Protein AF-A0A356W236-F1 (afdb_monomer)

Solvent-accessible surface area (backbone atoms only — not comparable to full-atom values): 6258 Å² total; per-residue (Å²): 135,90,77,86,76,84,77,81,75,78,78,76,68,75,78,70,76,77,80,68,82,55,65,82,78,36,72,68,22,52,50,53,51,48,52,48,57,55,47,51,55,48,59,80,40,39,68,60,53,53,51,52,59,68,41,29,48,102,85,67,51,67,50,76,69,36,47,54,58,51,64,77,37,49,69,63,51,47,53,50,51,49,45,43,62,72,44,52,48,53,53,53,50,50,59,51,46,67,50,70,77,108

Foldseek 3Di:
DDDDDPPPPPPPPPCPPPPDQDDAPDPSNLVVQLCVLVVVLCVVCVVVVVLQVVQADPVRDHDPVSVVVVVVCVVVVVVSVCCCVVPVVVSSVVSVVVNVVD

Secondary structure (DSSP, 8-state):
-------------------PPPPTTSHHHHHHHHHHHHHHHHHHTHHHHHHHHHHB-TTSPBPHHHHHHHHTTHHHHHHHHHHIIIIIHHHHHHHHHHHH--

Mean predicted aligned error: 12.08 Å

Radius of gyration: 23.87 Å; Cα contacts (8 Å, |Δi|>4): 41; chains: 1; bounding box: 36×54×76 Å

pLDDT: mean 77.99, std 14.39, range [37.19, 93.0]

Organism: NCBI:txid1280948

Sequence (102 aa):
MNRLIAAFALATCPLAACVTAPEPCTQEWVEYKTDHILGEFASDNRGLINDLKRITNDQGDLNTFATMRLMSRTDDLQNFADSFQNVVLPELELALVECGQS

Structure (mmCIF, N/CA/C/O backbone):
data_AF-A0A356W236-F1
#
_entry.id   AF-A0A356W236-F1
#
loop_
_atom_site.group_PDB
_atom_site.id
_atom_site.type_symbol
_atom_site.label_atom_id
_atom_site.label_alt_id
_atom_site.label_comp_id
_atom_site.label_asym_id
_atom_site.label_entity_id
_atom_site.label_seq_id
_atom_site.pdbx_PDB_ins_code
_atom_site.Cartn_x
_atom_site.Cartn_y
_atom_site.Cartn_z
_atom_site.occupancy
_atom_site.B_iso_or_equiv
_atom_site.auth_seq_id
_atom_site.auth_comp_id
_atom_site.auth_asym_id
_atom_site.auth_atom_id
_atom_site.pdbx_PDB_model_num
ATOM 1 N N . MET A 1 1 ? -20.403 41.646 -51.667 1.00 37.19 1 MET A N 1
ATOM 2 C CA . MET A 1 1 ? -19.203 42.286 -51.086 1.00 37.19 1 MET A CA 1
ATOM 3 C C . MET A 1 1 ? -18.675 41.388 -49.981 1.00 37.19 1 MET A C 1
ATOM 5 O O . MET A 1 1 ? -19.277 41.320 -48.919 1.00 37.19 1 MET A O 1
ATOM 9 N N . ASN A 1 2 ? -17.606 40.648 -50.284 1.00 42.22 2 ASN A N 1
ATOM 10 C CA . ASN A 1 2 ? -16.880 39.792 -49.349 1.00 42.22 2 ASN A CA 1
ATOM 11 C C . ASN A 1 2 ? -16.319 40.616 -48.187 1.00 42.22 2 ASN A C 1
ATOM 13 O O . ASN A 1 2 ? -15.553 41.549 -48.422 1.00 42.22 2 ASN A O 1
ATOM 17 N N . ARG A 1 3 ? -16.613 40.225 -46.946 1.00 49.00 3 ARG A N 1
ATOM 18 C CA . ARG A 1 3 ? -15.776 40.579 -45.795 1.00 49.00 3 ARG A CA 1
ATOM 19 C C . ARG A 1 3 ? -15.408 39.297 -45.064 1.00 49.00 3 ARG A C 1
ATOM 21 O O . ARG A 1 3 ? -16.201 38.724 -44.328 1.00 49.00 3 ARG A O 1
ATOM 28 N N . LEU A 1 4 ? -14.199 38.847 -45.376 1.00 54.19 4 LEU A N 1
ATOM 29 C CA . LEU A 1 4 ? -13.461 37.797 -44.695 1.00 54.19 4 LEU A CA 1
ATOM 30 C C . LEU A 1 4 ? -13.243 38.227 -43.241 1.00 54.19 4 LEU A C 1
ATOM 32 O O . LEU A 1 4 ? -12.559 39.217 -42.994 1.00 54.19 4 LEU A O 1
ATOM 36 N N . ILE A 1 5 ? -13.799 37.481 -42.291 1.00 53.09 5 ILE A N 1
ATOM 37 C CA . ILE A 1 5 ? -13.300 37.459 -40.915 1.00 53.09 5 ILE A CA 1
ATOM 38 C C . ILE A 1 5 ? -12.799 36.037 -40.694 1.00 53.09 5 ILE A C 1
ATOM 40 O O . ILE A 1 5 ? -13.548 35.137 -40.324 1.00 53.09 5 ILE A O 1
ATOM 44 N N . ALA A 1 6 ? -11.526 35.828 -41.019 1.00 54.47 6 ALA A N 1
ATOM 45 C CA . ALA A 1 6 ? -10.797 34.630 -40.646 1.00 54.47 6 ALA A CA 1
ATOM 46 C C . ALA A 1 6 ? -10.495 34.721 -39.145 1.00 54.47 6 ALA A C 1
ATOM 48 O O . ALA A 1 6 ? -9.508 35.325 -38.731 1.00 54.47 6 ALA A O 1
ATOM 49 N N . ALA A 1 7 ? -11.384 34.167 -38.323 1.00 54.41 7 ALA A N 1
ATOM 50 C CA . ALA A 1 7 ? -11.099 33.918 -36.920 1.00 54.41 7 ALA A CA 1
ATOM 51 C C . ALA A 1 7 ? -10.176 32.695 -36.842 1.00 54.41 7 ALA A C 1
ATOM 53 O O . ALA A 1 7 ? -10.618 31.551 -36.929 1.00 54.41 7 ALA A O 1
ATOM 54 N N . PHE A 1 8 ? -8.873 32.950 -36.736 1.00 50.38 8 PHE A N 1
ATOM 55 C CA . PHE A 1 8 ? -7.871 31.939 -36.427 1.00 50.38 8 PHE A CA 1
ATOM 56 C C . PHE A 1 8 ? -8.060 31.551 -34.954 1.00 50.38 8 PHE A C 1
ATOM 58 O O . PHE A 1 8 ? -7.485 32.157 -34.051 1.00 50.38 8 PHE A O 1
ATOM 65 N N . ALA A 1 9 ? -8.953 30.595 -34.699 1.00 57.72 9 ALA A N 1
ATOM 66 C CA . ALA A 1 9 ? -9.065 29.957 -33.399 1.00 57.72 9 ALA A CA 1
ATOM 67 C C . ALA A 1 9 ? -7.797 29.120 -33.197 1.00 57.72 9 ALA A C 1
ATOM 69 O O . ALA A 1 9 ? -7.708 27.979 -33.646 1.00 57.72 9 ALA A O 1
ATOM 70 N N . LEU A 1 10 ? -6.786 29.724 -32.568 1.00 54.94 10 LEU A N 1
ATOM 71 C CA . LEU A 1 10 ? -5.676 29.000 -31.969 1.00 54.94 10 LEU A CA 1
ATOM 72 C C . LEU A 1 10 ? -6.282 28.080 -30.913 1.00 54.94 10 LEU A C 1
ATOM 74 O O . LEU A 1 10 ? -6.562 28.495 -29.791 1.00 54.94 10 LEU A O 1
ATOM 78 N N . ALA A 1 11 ? -6.534 26.837 -31.313 1.00 57.56 11 ALA A N 1
ATOM 79 C CA . ALA A 1 11 ? -6.772 25.736 -30.409 1.00 57.56 11 ALA A CA 1
ATOM 80 C C . ALA A 1 11 ? -5.499 25.565 -29.576 1.00 57.56 11 ALA A C 1
ATOM 82 O O . ALA A 1 11 ? -4.583 24.830 -29.937 1.00 57.56 11 ALA A O 1
ATOM 83 N N . THR A 1 12 ? -5.416 26.293 -28.468 1.00 55.94 12 THR A N 1
ATOM 84 C CA . THR A 1 12 ? -4.516 25.954 -27.376 1.00 55.94 12 THR A CA 1
ATOM 85 C C . THR A 1 12 ? -5.059 24.660 -26.786 1.00 55.94 12 THR A C 1
ATOM 87 O O . THR A 1 12 ? -5.840 24.687 -25.838 1.00 55.94 12 THR A O 1
ATOM 90 N N . CYS A 1 13 ? -4.713 23.521 -27.391 1.00 51.88 13 CYS A N 1
ATOM 91 C CA . CYS A 1 13 ? -4.740 22.261 -26.668 1.00 51.88 13 CYS A CA 1
ATOM 92 C C . CYS A 1 13 ? -3.804 22.471 -25.478 1.00 51.88 13 CYS A C 1
ATOM 94 O O . CYS A 1 13 ? -2.603 22.650 -25.708 1.00 51.88 13 CYS A O 1
ATOM 96 N N . PRO A 1 14 ? -4.294 22.501 -24.226 1.00 54.62 14 PRO A N 1
ATOM 97 C CA . PRO A 1 14 ? -3.379 22.293 -23.126 1.00 54.62 14 PRO A CA 1
ATOM 98 C C . PRO A 1 14 ? -2.739 20.939 -23.422 1.00 54.62 14 PRO A C 1
ATOM 100 O O . PRO A 1 14 ? -3.447 19.962 -23.677 1.00 54.62 14 PRO A O 1
ATOM 103 N N . LEU A 1 15 ? -1.410 20.907 -23.507 1.00 49.12 15 LEU A N 1
ATOM 104 C CA . LEU A 1 15 ? -0.656 19.666 -23.505 1.00 49.12 15 LEU A CA 1
ATOM 105 C C . LEU A 1 15 ? -1.011 18.987 -22.182 1.00 49.12 15 LEU A C 1
ATOM 107 O O . LEU A 1 15 ? -0.374 19.225 -21.161 1.00 49.12 15 LEU A O 1
ATOM 111 N N . ALA A 1 16 ? -2.089 18.203 -22.180 1.00 49.34 16 ALA A N 1
ATOM 112 C CA . ALA A 1 16 ? -2.232 17.112 -21.249 1.00 49.34 16 ALA A CA 1
ATOM 113 C C . ALA A 1 16 ? -0.947 16.325 -21.459 1.00 49.34 16 ALA A C 1
ATOM 115 O O . ALA A 1 16 ? -0.729 15.781 -22.542 1.00 49.34 16 ALA A O 1
ATOM 116 N N . ALA A 1 17 ? -0.029 16.427 -20.501 1.00 50.12 17 ALA A N 1
ATOM 117 C CA . ALA A 1 17 ? 1.191 15.659 -20.517 1.00 50.12 17 ALA A CA 1
ATOM 118 C C . ALA A 1 17 ? 0.746 14.199 -20.559 1.00 50.12 17 ALA A C 1
ATOM 120 O O . ALA A 1 17 ? 0.306 13.644 -19.554 1.00 50.12 17 ALA A O 1
ATOM 121 N N . CYS A 1 18 ? 0.761 13.608 -21.752 1.00 52.75 18 CYS A N 1
ATOM 122 C CA . CYS A 1 18 ? 0.715 12.174 -21.902 1.00 52.75 18 CYS A CA 1
ATOM 123 C C . CYS A 1 18 ? 1.976 11.696 -21.193 1.00 52.75 18 CYS A C 1
ATOM 125 O O . CYS A 1 18 ? 3.065 11.799 -21.751 1.00 52.75 18 CYS A O 1
ATOM 127 N N . VAL A 1 19 ? 1.840 11.280 -19.933 1.00 62.31 19 VAL A N 1
ATOM 128 C CA . VAL A 1 19 ? 2.879 10.538 -19.226 1.00 62.31 19 VAL A CA 1
ATOM 129 C C . VAL A 1 19 ? 3.007 9.231 -19.993 1.00 62.31 19 VAL A C 1
ATOM 131 O O . VAL A 1 19 ? 2.265 8.277 -19.781 1.00 62.31 19 VAL A O 1
ATOM 134 N N . THR A 1 20 ? 3.859 9.243 -2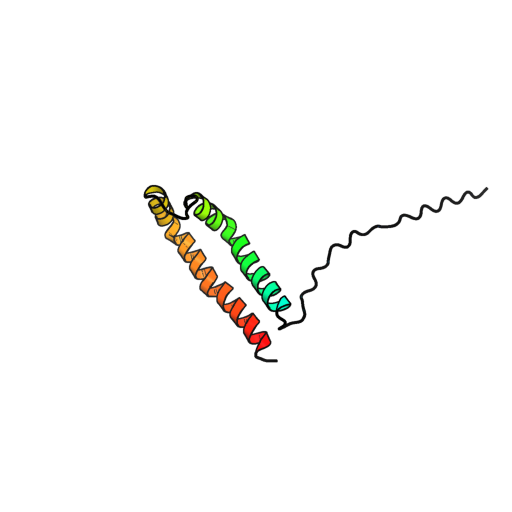1.009 1.00 71.62 20 THR A N 1
ATOM 135 C CA . THR A 1 20 ? 4.286 8.036 -21.697 1.00 71.62 20 THR A CA 1
ATOM 136 C C . THR A 1 20 ? 5.139 7.250 -20.721 1.00 71.62 20 THR A C 1
ATOM 138 O O . THR A 1 20 ? 6.007 7.834 -20.071 1.00 71.62 20 THR A O 1
ATOM 141 N N . ALA A 1 21 ? 4.872 5.948 -20.604 1.00 77.88 21 ALA A N 1
ATOM 142 C CA . ALA A 1 21 ? 5.683 5.070 -19.774 1.00 77.88 21 ALA A CA 1
ATOM 143 C C . ALA A 1 21 ? 7.171 5.221 -20.167 1.00 77.88 21 ALA A C 1
ATOM 145 O O . ALA A 1 21 ? 7.456 5.265 -21.372 1.00 77.88 21 ALA A O 1
ATOM 146 N N . PRO A 1 22 ? 8.097 5.335 -19.195 1.00 81.56 22 PRO A N 1
ATOM 147 C CA . PRO A 1 22 ? 9.528 5.453 -19.476 1.00 81.56 22 PRO A CA 1
ATOM 148 C C . PRO A 1 22 ? 10.069 4.200 -20.178 1.00 81.56 22 PRO A C 1
ATOM 150 O O . PRO A 1 22 ? 9.394 3.170 -20.242 1.00 81.56 22 PRO A O 1
ATOM 153 N N . GLU A 1 23 ? 11.296 4.271 -20.696 1.00 81.88 23 GLU A N 1
ATOM 154 C CA . GLU A 1 23 ? 11.948 3.101 -21.293 1.00 81.88 23 GLU A CA 1
ATOM 155 C C . GLU A 1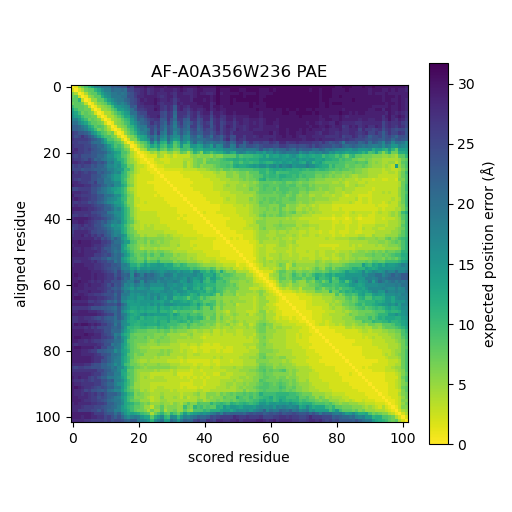 23 ? 12.097 1.982 -20.245 1.00 81.88 23 GLU A C 1
ATOM 157 O O . GLU A 1 23 ? 12.582 2.268 -19.143 1.00 81.88 23 GLU A O 1
ATOM 162 N N . PRO A 1 24 ? 11.694 0.731 -20.551 1.00 82.88 24 PRO A N 1
ATOM 163 C CA . PRO A 1 24 ? 11.804 -0.385 -19.620 1.00 82.88 24 PRO A CA 1
ATOM 164 C C . PRO A 1 24 ? 13.200 -0.499 -19.016 1.00 82.88 24 PRO A C 1
ATOM 166 O O . PRO A 1 24 ? 14.203 -0.283 -19.692 1.00 82.88 24 PRO A O 1
ATOM 169 N N . CYS A 1 25 ? 13.257 -0.863 -17.736 1.00 82.75 25 CYS A N 1
ATOM 170 C CA . CYS A 1 25 ? 14.513 -1.177 -17.048 1.00 82.75 25 CYS A CA 1
ATOM 171 C C . CYS A 1 25 ? 15.488 -0.008 -16.884 1.00 82.75 25 CYS A C 1
ATOM 173 O O . CYS A 1 25 ? 16.669 -0.197 -16.589 1.00 82.75 25 CYS A O 1
ATOM 175 N N . THR A 1 26 ? 14.965 1.211 -16.983 1.00 85.38 26 TH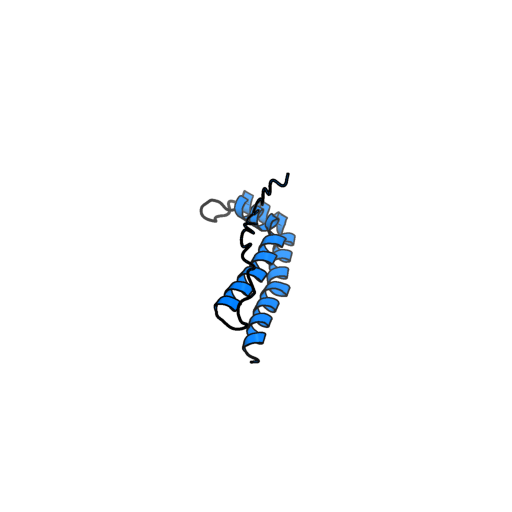R A N 1
ATOM 176 C CA . THR A 1 26 ? 15.605 2.428 -16.484 1.00 85.38 26 THR A CA 1
ATOM 177 C C . THR A 1 26 ? 15.187 2.706 -15.039 1.00 85.38 26 THR A C 1
ATOM 179 O O . THR A 1 26 ? 14.166 2.204 -14.564 1.00 85.38 26 THR A O 1
ATOM 182 N N . GLN A 1 27 ? 15.949 3.546 -14.332 1.00 83.75 27 GLN A N 1
ATOM 183 C CA . GLN A 1 27 ? 15.558 4.004 -12.995 1.00 83.75 27 GLN A CA 1
ATOM 184 C C . GLN A 1 27 ? 14.172 4.669 -13.012 1.00 83.75 27 GLN A C 1
ATOM 186 O O . GLN A 1 27 ? 13.329 4.356 -12.177 1.00 83.75 27 GLN A O 1
ATOM 191 N N . GLU A 1 28 ? 13.917 5.524 -14.003 1.00 83.75 28 GLU A N 1
ATOM 192 C CA . GLU A 1 28 ? 12.641 6.230 -14.168 1.00 83.75 28 GLU A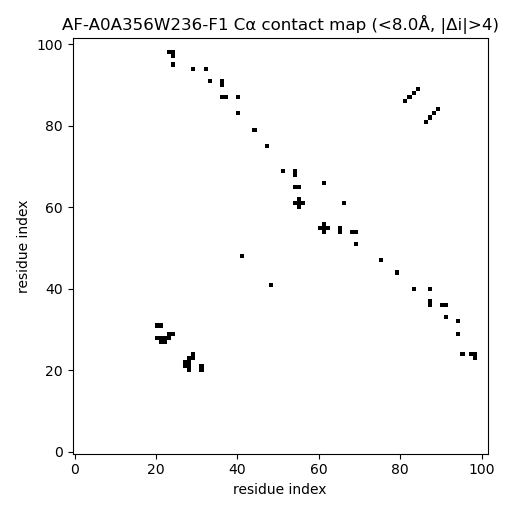 CA 1
ATOM 193 C C . GLU A 1 28 ? 11.472 5.255 -14.369 1.00 83.75 28 GLU A C 1
ATOM 195 O O . GLU A 1 28 ? 10.380 5.476 -13.851 1.00 83.75 28 GLU A O 1
ATOM 200 N N . TRP A 1 29 ? 11.693 4.144 -15.078 1.00 85.88 29 TRP A N 1
ATOM 201 C CA . TRP A 1 29 ? 10.682 3.100 -15.242 1.00 85.88 29 TRP A CA 1
ATOM 202 C C . TRP A 1 29 ? 10.401 2.335 -13.952 1.00 85.88 29 TRP A C 1
ATOM 204 O O . TRP A 1 29 ? 9.239 2.061 -13.659 1.00 85.88 29 TRP A O 1
ATOM 214 N N . VAL A 1 30 ? 11.438 2.017 -13.168 1.00 84.75 30 VAL A N 1
ATOM 215 C CA . VAL A 1 30 ? 11.274 1.349 -11.867 1.00 84.75 30 VAL A CA 1
ATOM 216 C C . VAL A 1 30 ? 10.480 2.237 -10.912 1.00 84.75 30 VAL A C 1
ATOM 218 O O . VAL A 1 30 ? 9.556 1.752 -10.259 1.00 84.75 30 VAL A O 1
ATOM 221 N N . GLU A 1 31 ? 10.793 3.532 -10.866 1.00 86.00 31 GLU A N 1
ATOM 222 C CA . GLU A 1 31 ? 10.046 4.521 -10.083 1.00 86.00 31 GLU A CA 1
ATOM 223 C C . GLU A 1 31 ? 8.589 4.609 -10.563 1.00 86.00 31 GLU A C 1
ATOM 225 O O . GLU A 1 31 ? 7.672 4.411 -9.769 1.00 86.00 31 GLU A O 1
ATOM 230 N N . TYR A 1 32 ? 8.362 4.768 -11.873 1.00 86.81 32 TYR A N 1
ATOM 231 C CA . TYR A 1 32 ? 7.023 4.797 -12.473 1.00 86.81 32 TYR A CA 1
ATOM 232 C C . TYR A 1 32 ? 6.189 3.547 -12.147 1.00 86.81 32 TYR A C 1
ATOM 234 O O . TYR A 1 32 ? 5.021 3.657 -11.771 1.00 86.81 32 TYR A O 1
ATOM 242 N N . LYS A 1 33 ? 6.771 2.349 -12.277 1.00 88.12 33 LYS A N 1
ATOM 243 C CA . LYS A 1 33 ? 6.092 1.080 -11.980 1.00 88.12 33 LYS A CA 1
ATOM 244 C C . LYS A 1 33 ? 5.797 0.925 -10.495 1.00 88.12 33 LYS A C 1
ATOM 246 O O . LYS A 1 33 ? 4.690 0.524 -10.146 1.00 88.12 33 LYS A O 1
ATOM 251 N N . THR A 1 34 ? 6.757 1.262 -9.639 1.00 88.12 34 THR A N 1
ATOM 252 C CA . THR A 1 34 ? 6.591 1.200 -8.182 1.00 88.12 34 THR A CA 1
ATOM 253 C C . THR A 1 34 ? 5.475 2.135 -7.729 1.00 88.12 34 THR A C 1
ATOM 255 O O . THR A 1 34 ? 4.586 1.712 -6.992 1.00 88.12 34 THR A O 1
ATOM 258 N N . ASP A 1 35 ? 5.468 3.375 -8.220 1.00 89.88 35 ASP A N 1
ATOM 259 C CA . ASP A 1 35 ? 4.431 4.361 -7.911 1.00 89.88 35 ASP A CA 1
ATOM 260 C C . ASP A 1 35 ? 3.053 3.921 -8.403 1.00 89.88 35 ASP A C 1
ATOM 262 O O . ASP A 1 35 ? 2.053 4.147 -7.722 1.00 89.88 35 ASP A O 1
ATOM 266 N N . HIS A 1 36 ? 2.985 3.270 -9.564 1.00 90.38 36 HIS A N 1
ATOM 267 C CA . HIS A 1 36 ? 1.734 2.741 -10.088 1.00 90.38 36 HIS A CA 1
ATOM 268 C C . HIS A 1 36 ? 1.189 1.602 -9.213 1.00 90.38 36 HIS A C 1
ATOM 270 O O . HIS A 1 36 ? 0.064 1.707 -8.730 1.00 90.38 36 HIS A O 1
ATOM 276 N N . ILE A 1 37 ? 2.004 0.578 -8.931 1.00 90.62 37 ILE A N 1
ATOM 277 C CA . ILE A 1 37 ? 1.613 -0.592 -8.123 1.00 90.62 37 ILE A CA 1
ATOM 278 C C . ILE A 1 37 ? 1.222 -0.163 -6.701 1.00 90.62 37 ILE A C 1
ATOM 280 O O . ILE A 1 37 ? 0.154 -0.511 -6.194 1.00 90.62 37 ILE A O 1
ATOM 284 N N . LEU A 1 38 ? 2.061 0.644 -6.042 1.00 91.62 38 LEU A N 1
ATOM 285 C CA . LEU A 1 38 ? 1.775 1.130 -4.691 1.00 91.62 38 LEU A CA 1
ATOM 286 C C . LEU A 1 38 ? 0.615 2.131 -4.673 1.00 91.62 38 LEU A C 1
ATOM 288 O O . LEU A 1 38 ? -0.132 2.185 -3.694 1.00 91.62 38 LEU A O 1
ATOM 292 N N . GLY A 1 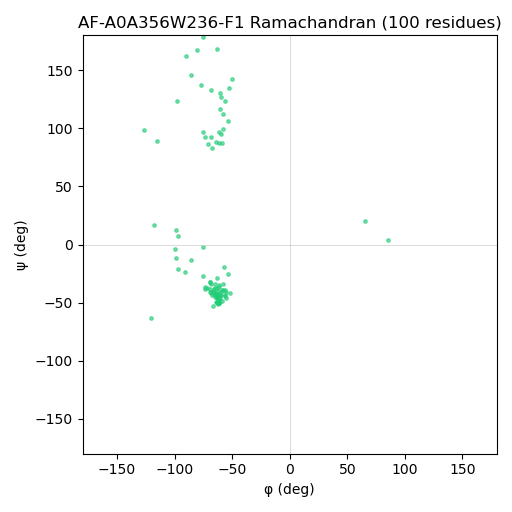39 ? 0.451 2.915 -5.738 1.00 92.12 39 GLY A N 1
ATOM 293 C CA . GLY A 1 39 ? -0.655 3.849 -5.910 1.00 92.12 39 GLY A CA 1
ATOM 294 C C . GLY A 1 39 ? -2.003 3.142 -6.012 1.00 92.12 39 GLY A C 1
ATOM 295 O O . GLY A 1 39 ? -2.949 3.542 -5.328 1.00 92.12 39 GLY A O 1
ATOM 296 N N . GLU A 1 40 ? -2.087 2.071 -6.802 1.00 91.75 40 GLU A N 1
ATOM 297 C CA . GLU A 1 40 ? -3.282 1.225 -6.900 1.00 91.75 40 GLU A CA 1
ATOM 298 C C . GLU A 1 40 ? -3.582 0.540 -5.566 1.00 91.75 40 GLU A C 1
ATOM 300 O O . GLU A 1 40 ? -4.677 0.706 -5.024 1.00 91.75 40 GLU A O 1
ATOM 305 N N . PHE A 1 41 ? -2.579 -0.088 -4.946 1.00 91.31 41 PHE A N 1
ATOM 306 C CA . PHE A 1 41 ? -2.731 -0.697 -3.624 1.00 91.31 41 PHE A CA 1
ATOM 307 C C . PHE A 1 41 ? -3.230 0.302 -2.566 1.00 91.31 41 PHE A C 1
ATOM 309 O O . PHE A 1 41 ? -4.128 -0.001 -1.774 1.00 91.31 41 PHE A O 1
ATOM 316 N N . ALA A 1 42 ? -2.680 1.520 -2.548 1.00 90.06 42 ALA A N 1
ATOM 317 C CA . ALA A 1 42 ? -3.107 2.569 -1.629 1.00 90.06 42 ALA A CA 1
ATOM 318 C C . ALA A 1 42 ? -4.520 3.091 -1.936 1.00 90.06 42 ALA A C 1
ATOM 320 O O . ALA A 1 42 ? -5.244 3.457 -1.006 1.00 90.06 42 ALA A O 1
ATOM 321 N N . SER A 1 43 ? -4.916 3.136 -3.211 1.00 90.31 43 SER A N 1
ATOM 322 C CA . SER A 1 43 ? -6.266 3.508 -3.643 1.00 90.31 43 SER A CA 1
ATOM 323 C C . SER A 1 43 ? -7.298 2.504 -3.128 1.00 90.31 43 SER A C 1
ATOM 325 O O . SER A 1 43 ? -8.255 2.896 -2.452 1.00 90.31 43 SER A O 1
ATOM 327 N N . ASP A 1 44 ? -7.044 1.215 -3.345 1.00 90.12 44 ASP A N 1
ATOM 328 C CA . ASP A 1 44 ? -7.934 0.120 -2.951 1.00 90.12 44 ASP A CA 1
ATOM 329 C C . ASP A 1 44 ? -8.075 0.014 -1.429 1.00 90.12 44 ASP A C 1
ATOM 331 O O . ASP A 1 44 ? -9.156 -0.242 -0.898 1.00 90.12 44 ASP A O 1
ATOM 335 N N . ASN A 1 45 ? -6.998 0.319 -0.701 1.00 88.88 45 ASN A N 1
ATOM 336 C CA . ASN A 1 45 ? -6.959 0.260 0.758 1.00 88.88 45 ASN A CA 1
ATOM 337 C C . ASN A 1 45 ? -7.154 1.623 1.440 1.00 88.88 45 ASN A C 1
ATOM 339 O O . ASN A 1 45 ? -6.959 1.758 2.655 1.00 88.88 45 ASN A O 1
ATOM 343 N N . ARG A 1 46 ? -7.578 2.654 0.698 1.00 89.44 46 ARG A N 1
ATOM 344 C CA . ARG A 1 46 ? -7.662 4.036 1.197 1.00 89.44 46 ARG A CA 1
ATOM 345 C C . ARG A 1 46 ? -8.520 4.169 2.454 1.00 89.44 46 ARG A C 1
ATOM 347 O O . ARG A 1 46 ? -8.183 4.946 3.348 1.00 89.44 46 ARG A O 1
ATOM 354 N N . GLY A 1 47 ? -9.631 3.434 2.530 1.00 87.75 47 GLY A N 1
ATOM 355 C CA . GLY A 1 47 ? -10.526 3.441 3.691 1.00 87.75 47 GLY A CA 1
ATOM 356 C C . GLY A 1 47 ? -9.827 2.963 4.964 1.00 87.75 47 GLY A C 1
ATOM 357 O O . GLY A 1 47 ? -9.833 3.668 5.975 1.00 87.75 47 GLY A O 1
ATOM 358 N N . LEU A 1 48 ? -9.155 1.811 4.886 1.00 86.69 48 LEU A N 1
ATOM 359 C CA . LEU A 1 48 ? -8.388 1.250 5.995 1.00 86.69 48 LEU A CA 1
ATOM 360 C C . LEU A 1 48 ? -7.226 2.166 6.388 1.00 86.69 48 LEU A C 1
ATOM 362 O O . LEU A 1 48 ? -7.083 2.478 7.565 1.00 86.69 48 LEU A O 1
ATOM 366 N N . ILE A 1 49 ? -6.453 2.670 5.422 1.00 86.81 49 ILE A N 1
ATOM 367 C CA . ILE A 1 49 ? -5.329 3.584 5.681 1.00 86.81 49 ILE A CA 1
ATOM 368 C C . ILE A 1 49 ? -5.802 4.861 6.389 1.00 86.81 49 ILE A C 1
ATOM 370 O O . ILE A 1 49 ? -5.170 5.312 7.343 1.00 86.81 49 ILE A O 1
ATOM 374 N N . ASN A 1 50 ? -6.917 5.454 5.958 1.00 86.56 50 ASN A N 1
ATOM 375 C CA . ASN A 1 50 ? -7.467 6.645 6.609 1.00 86.56 50 ASN A CA 1
ATOM 376 C C . ASN A 1 50 ? -7.949 6.354 8.030 1.00 86.56 50 ASN A C 1
ATOM 378 O O . ASN A 1 50 ? -7.776 7.179 8.927 1.00 86.56 50 ASN A O 1
ATOM 382 N N . ASP A 1 51 ? -8.547 5.187 8.243 1.00 84.12 51 ASP A N 1
ATOM 383 C CA . ASP A 1 51 ? -8.954 4.768 9.574 1.00 84.12 51 ASP A CA 1
ATOM 384 C C . ASP A 1 51 ? -7.756 4.529 10.490 1.00 84.12 51 ASP A C 1
ATOM 386 O O . ASP A 1 51 ? -7.797 4.981 11.632 1.00 84.12 51 ASP A O 1
ATOM 390 N N . LEU A 1 52 ? -6.686 3.908 9.983 1.00 83.00 52 LEU A N 1
ATOM 391 C CA . LEU A 1 52 ? -5.419 3.737 10.694 1.00 83.00 52 LEU A CA 1
ATOM 392 C C . LEU A 1 52 ? -4.820 5.091 11.089 1.00 83.00 52 LEU A C 1
ATOM 394 O O . LEU A 1 52 ? -4.532 5.313 12.262 1.00 83.00 52 LEU A O 1
ATOM 398 N N . LYS A 1 53 ? -4.749 6.039 10.148 1.00 83.00 53 LYS A N 1
ATOM 399 C CA . LYS A 1 53 ? -4.291 7.411 10.422 1.00 83.00 53 LYS A CA 1
ATOM 400 C C . LYS A 1 53 ? -5.121 8.118 11.491 1.00 83.00 53 LYS A C 1
ATOM 402 O O . LYS A 1 53 ? -4.589 8.933 12.231 1.00 83.00 53 LYS A O 1
ATOM 407 N N . ARG A 1 54 ? -6.426 7.839 11.562 1.00 82.19 54 ARG A N 1
ATOM 408 C CA . ARG A 1 54 ? -7.332 8.454 12.544 1.00 82.19 54 ARG A CA 1
ATOM 409 C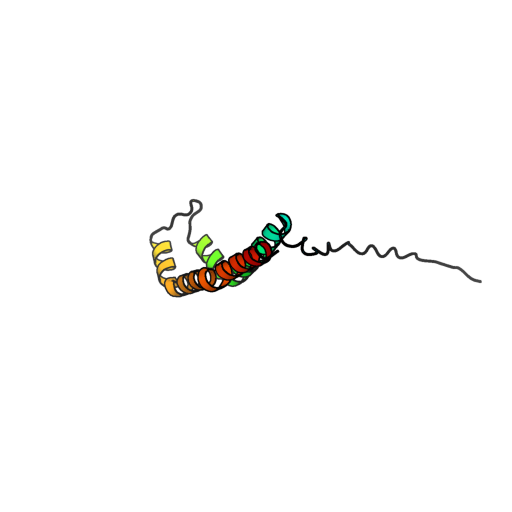 C . ARG A 1 54 ? -7.170 7.875 13.951 1.00 82.19 54 ARG A C 1
ATOM 411 O O . ARG A 1 54 ? -7.523 8.551 14.914 1.00 82.19 54 ARG A O 1
ATOM 418 N N . ILE A 1 55 ? -6.728 6.625 14.077 1.00 81.69 55 ILE A N 1
ATOM 419 C CA . ILE A 1 55 ? -6.553 5.974 15.385 1.00 81.69 55 ILE A CA 1
ATOM 420 C C . ILE A 1 55 ? -5.144 6.164 15.954 1.00 81.69 55 ILE A C 1
ATOM 422 O O . ILE A 1 55 ? -4.982 6.104 17.170 1.00 81.69 55 ILE A O 1
ATOM 426 N N . THR A 1 56 ? -4.148 6.418 15.107 1.00 79.62 56 THR A N 1
ATOM 427 C CA . THR A 1 56 ? -2.814 6.860 15.527 1.00 79.62 56 THR A CA 1
ATOM 428 C C . THR A 1 56 ? -2.844 8.342 15.888 1.00 79.62 56 THR A C 1
ATOM 430 O O . THR A 1 56 ? -3.463 9.134 15.179 1.00 79.62 56 THR A O 1
ATOM 433 N N . ASN A 1 57 ? -2.182 8.733 16.976 1.00 72.62 57 ASN A N 1
ATOM 434 C CA . ASN A 1 57 ? -1.980 10.149 17.283 1.00 72.62 57 ASN A CA 1
ATOM 435 C C . ASN A 1 57 ? -0.888 10.767 16.382 1.00 72.62 57 ASN A C 1
ATOM 437 O O . ASN A 1 57 ? -0.259 10.084 15.574 1.00 72.62 57 ASN A O 1
ATOM 441 N N . ASP A 1 58 ? -0.631 12.061 16.557 1.00 76.12 58 ASP A N 1
ATOM 442 C CA . ASP A 1 58 ? 0.342 12.862 15.802 1.00 76.12 58 ASP A CA 1
ATOM 443 C C . ASP A 1 58 ? 1.782 12.306 15.873 1.00 76.12 58 ASP A C 1
ATOM 445 O O . ASP A 1 58 ? 2.630 12.646 15.051 1.00 76.12 58 ASP A O 1
ATOM 449 N N . GLN A 1 59 ? 2.059 11.461 16.871 1.00 77.25 59 GLN A N 1
ATOM 450 C CA . GLN A 1 59 ? 3.347 10.817 17.142 1.00 77.25 59 GLN A CA 1
ATOM 451 C C . GLN A 1 59 ? 3.402 9.369 16.622 1.00 77.25 59 GLN A C 1
ATOM 453 O O . GLN A 1 59 ? 4.452 8.739 16.691 1.00 77.25 59 GLN A O 1
ATOM 458 N N . GLY A 1 60 ? 2.297 8.848 16.075 1.00 75.06 60 GLY A N 1
ATOM 459 C CA . GLY A 1 60 ? 2.175 7.467 15.605 1.00 75.06 60 GLY A CA 1
ATOM 460 C C . GLY A 1 60 ? 1.793 6.454 16.689 1.00 75.06 60 GLY A C 1
ATOM 461 O O . GLY A 1 60 ? 1.703 5.265 16.392 1.00 75.06 60 GLY A O 1
ATOM 462 N N . ASP A 1 61 ? 1.524 6.897 17.918 1.00 80.12 61 ASP A N 1
ATOM 463 C CA . ASP A 1 61 ? 1.197 6.019 19.038 1.00 80.12 61 ASP A CA 1
ATOM 464 C C . ASP A 1 61 ? -0.297 5.670 19.087 1.00 80.12 61 ASP A C 1
ATOM 466 O O . ASP A 1 61 ? -1.184 6.483 18.793 1.00 80.12 61 ASP A O 1
ATOM 470 N N . LEU A 1 62 ? -0.575 4.442 19.530 1.00 78.81 62 LEU A N 1
ATOM 471 C CA . LEU A 1 62 ? -1.920 3.938 19.791 1.00 78.81 62 LEU A CA 1
ATOM 472 C C . LEU A 1 62 ? -2.232 4.049 21.287 1.00 78.81 62 LEU A C 1
ATOM 474 O O . LEU A 1 62 ? -1.539 3.478 22.128 1.00 78.81 62 LEU A O 1
ATOM 478 N N . ASN A 1 63 ? -3.314 4.745 21.636 1.00 78.19 63 ASN A N 1
ATOM 479 C CA . ASN A 1 63 ? -3.872 4.677 22.989 1.00 78.19 63 ASN A CA 1
ATOM 480 C C . ASN A 1 63 ? -4.738 3.413 23.172 1.00 78.19 63 ASN A C 1
ATOM 482 O O . ASN A 1 63 ? -5.122 2.767 22.201 1.00 78.19 63 ASN A O 1
ATOM 486 N N . THR A 1 64 ? -5.110 3.074 24.409 1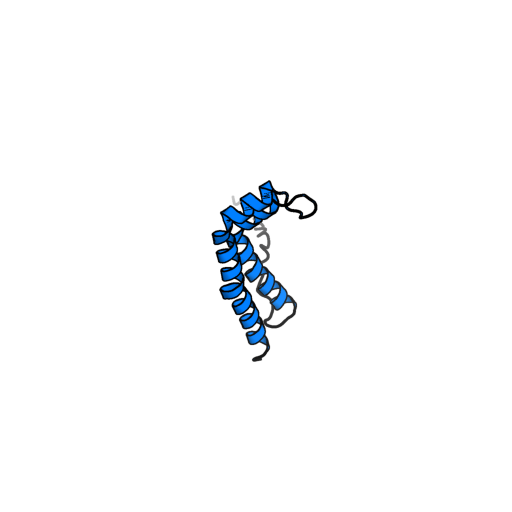.00 77.81 64 THR A N 1
ATOM 487 C CA . THR A 1 64 ? -5.880 1.853 24.721 1.00 77.81 64 THR A CA 1
ATOM 488 C C . THR A 1 64 ? -7.158 1.696 23.886 1.00 77.81 64 THR A C 1
ATOM 490 O O . THR A 1 64 ? -7.445 0.601 23.404 1.00 77.81 64 THR A O 1
ATOM 493 N N . PHE A 1 65 ? -7.916 2.775 23.669 1.00 79.25 65 PHE A N 1
ATOM 494 C CA . PHE A 1 65 ? -9.141 2.732 22.862 1.00 79.25 65 PHE A CA 1
ATOM 495 C C . PHE A 1 65 ? -8.847 2.568 21.366 1.00 79.25 65 PHE A C 1
ATOM 497 O O . PHE A 1 65 ? -9.568 1.848 20.675 1.00 79.25 65 PHE A O 1
ATOM 504 N N . ALA A 1 66 ? -7.781 3.197 20.867 1.00 79.38 66 ALA A N 1
ATOM 505 C CA . ALA A 1 66 ? -7.289 3.010 19.507 1.00 79.38 66 ALA A CA 1
ATOM 506 C C . ALA A 1 66 ? -6.844 1.559 19.270 1.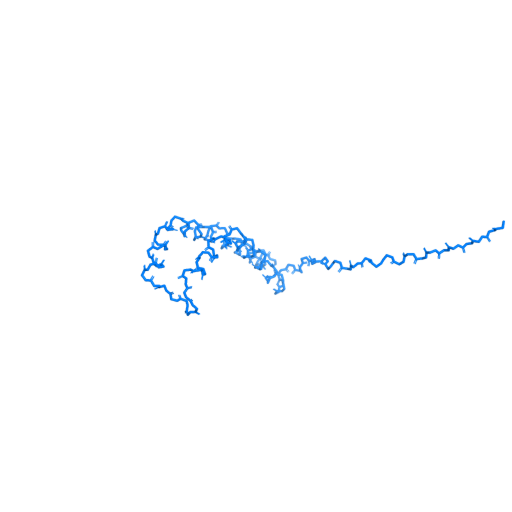00 79.38 66 ALA A C 1
ATOM 508 O O . ALA A 1 66 ? -7.225 0.968 18.263 1.00 79.38 66 ALA A O 1
ATOM 509 N N . THR A 1 67 ? -6.140 0.950 20.229 1.00 79.25 67 THR A N 1
ATOM 510 C CA . THR A 1 67 ? -5.744 -0.464 20.179 1.00 79.25 67 THR A CA 1
ATOM 511 C C . THR A 1 67 ? -6.958 -1.391 20.163 1.00 79.25 67 THR A C 1
ATOM 513 O O . THR A 1 67 ? -7.032 -2.278 19.319 1.00 79.25 67 THR A O 1
ATOM 516 N N . MET A 1 68 ? -7.957 -1.166 21.025 1.00 79.25 68 MET A N 1
ATOM 517 C CA . MET A 1 68 ? -9.202 -1.954 21.012 1.00 79.25 68 MET A CA 1
ATOM 518 C C . MET A 1 68 ? -9.933 -1.852 19.667 1.00 79.25 68 MET A C 1
ATOM 520 O O . MET A 1 68 ? -10.427 -2.849 19.145 1.00 79.25 68 MET A O 1
ATOM 524 N N . ARG A 1 69 ? -9.973 -0.652 19.078 1.00 79.88 69 ARG A N 1
ATOM 525 C CA . ARG A 1 69 ? -10.576 -0.417 17.762 1.00 79.88 69 ARG A CA 1
ATOM 526 C C . ARG A 1 69 ? -9.780 -1.055 16.621 1.00 79.88 69 ARG A C 1
ATOM 528 O O . ARG A 1 69 ? -10.376 -1.472 15.635 1.00 79.88 69 ARG A O 1
ATOM 535 N N . LEU A 1 70 ? -8.459 -1.141 16.744 1.00 82.06 70 LEU A N 1
ATOM 536 C CA . LEU A 1 70 ? -7.613 -1.863 15.797 1.00 82.06 70 LEU A CA 1
ATOM 537 C C . LEU A 1 70 ? -7.867 -3.375 15.879 1.00 82.06 70 LEU A C 1
ATOM 539 O O . LEU A 1 70 ? -8.006 -4.032 14.854 1.00 82.06 70 LEU A O 1
ATOM 543 N N . MET A 1 71 ? -8.010 -3.918 17.093 1.00 82.06 71 MET A N 1
ATOM 544 C CA . MET A 1 71 ? -8.326 -5.335 17.309 1.00 82.06 71 MET A CA 1
ATOM 545 C C . MET A 1 71 ? -9.695 -5.740 16.745 1.00 82.06 71 MET A C 1
ATOM 547 O O . MET A 1 71 ? -9.870 -6.881 16.341 1.00 82.06 71 MET A O 1
ATOM 551 N N . SER A 1 72 ? -10.673 -4.831 16.662 1.00 83.50 72 SER A N 1
ATOM 552 C CA . SER A 1 72 ? -11.958 -5.139 16.013 1.00 83.50 72 SER A CA 1
ATOM 553 C C . SER A 1 72 ? -11.881 -5.162 14.480 1.00 83.50 72 SER A C 1
ATOM 555 O O . SER A 1 72 ? -12.898 -5.362 13.825 1.00 83.50 72 SER A O 1
ATOM 557 N N . ARG A 1 73 ? -10.709 -4.868 13.908 1.00 84.06 73 ARG A N 1
ATOM 558 C CA . ARG A 1 73 ? -10.444 -4.737 12.468 1.00 84.06 73 ARG A CA 1
ATOM 559 C C . ARG A 1 73 ? -9.418 -5.769 11.995 1.00 84.06 73 ARG A C 1
ATOM 561 O O . ARG A 1 73 ? -8.819 -5.591 10.941 1.00 84.06 73 ARG A O 1
ATOM 568 N N . THR A 1 74 ? -9.172 -6.818 12.784 1.00 86.56 74 THR A N 1
ATOM 569 C CA . THR A 1 74 ? -8.149 -7.829 12.490 1.00 86.56 74 THR A CA 1
ATOM 570 C C . THR A 1 74 ? -8.329 -8.458 11.112 1.00 86.56 74 THR A C 1
ATOM 572 O O . THR A 1 74 ? -7.338 -8.584 10.404 1.00 86.56 74 THR A O 1
ATOM 575 N N . ASP A 1 75 ? -9.561 -8.749 10.696 1.00 89.19 75 ASP A N 1
ATOM 576 C CA . ASP A 1 75 ? -9.833 -9.318 9.371 1.00 89.19 75 ASP A CA 1
ATOM 577 C C . ASP A 1 75 ? -9.442 -8.344 8.245 1.00 89.19 75 ASP A C 1
ATOM 579 O O . ASP A 1 75 ? -8.791 -8.736 7.282 1.00 89.19 75 ASP A O 1
ATOM 583 N N . ASP A 1 76 ? -9.754 -7.049 8.385 1.00 87.69 76 ASP A N 1
ATOM 584 C CA . ASP A 1 76 ? -9.347 -6.023 7.411 1.00 87.69 76 ASP A CA 1
ATOM 585 C C . ASP A 1 76 ? -7.817 -5.906 7.325 1.00 87.69 76 ASP A C 1
ATOM 587 O O . ASP A 1 76 ? -7.261 -5.740 6.242 1.00 87.69 76 ASP A O 1
ATOM 591 N N . LEU A 1 77 ? -7.128 -5.989 8.467 1.00 87.62 77 LEU A N 1
ATOM 592 C CA . LEU A 1 77 ? -5.665 -5.930 8.531 1.00 87.62 77 LEU A CA 1
ATOM 593 C C . LEU A 1 77 ? -5.013 -7.173 7.928 1.00 87.62 77 LEU A C 1
ATOM 595 O O . LEU A 1 77 ? -3.978 -7.055 7.277 1.00 87.62 77 LEU A O 1
ATOM 599 N N . GLN A 1 78 ? -5.608 -8.346 8.144 1.00 90.81 78 GLN A N 1
ATOM 600 C CA . GLN A 1 78 ? -5.172 -9.590 7.516 1.00 90.81 78 GLN A CA 1
ATOM 601 C C . GLN A 1 78 ? -5.341 -9.500 6.005 1.00 90.81 78 GLN A C 1
ATOM 603 O O . GLN A 1 78 ? -4.365 -9.677 5.291 1.00 90.81 78 GLN A O 1
ATOM 608 N N . ASN A 1 79 ? -6.513 -9.087 5.520 1.00 90.88 79 ASN A N 1
ATOM 609 C CA . ASN A 1 79 ? -6.754 -8.901 4.089 1.00 90.88 79 ASN A CA 1
ATOM 610 C C . ASN A 1 79 ? -5.789 -7.881 3.460 1.00 90.88 79 ASN A C 1
ATOM 612 O O . ASN A 1 79 ? -5.309 -8.084 2.346 1.00 90.88 79 ASN A O 1
ATOM 616 N N . PHE A 1 80 ? -5.474 -6.794 4.171 1.00 89.50 80 PHE A N 1
ATOM 617 C CA . PHE A 1 80 ? -4.472 -5.818 3.741 1.00 89.50 80 PHE A CA 1
ATOM 618 C C . PHE A 1 80 ? -3.077 -6.443 3.620 1.00 89.50 80 PHE A C 1
ATOM 620 O O . PHE A 1 80 ? -2.403 -6.255 2.606 1.00 89.50 80 PHE A O 1
ATOM 627 N N . ALA A 1 81 ? -2.646 -7.193 4.638 1.00 90.69 81 ALA A N 1
ATOM 628 C CA . ALA A 1 81 ? -1.352 -7.870 4.641 1.00 90.69 81 ALA A CA 1
ATOM 629 C C . ALA A 1 81 ? -1.273 -8.951 3.551 1.00 90.69 81 ALA A C 1
ATOM 631 O O . ALA A 1 81 ? -0.282 -9.016 2.825 1.00 90.69 81 ALA A O 1
ATOM 632 N N . ASP A 1 82 ? -2.335 -9.736 3.389 1.00 93.00 82 ASP A N 1
ATOM 633 C CA . ASP A 1 82 ? -2.447 -10.776 2.372 1.00 93.00 82 ASP A CA 1
ATOM 634 C C . ASP A 1 82 ? -2.424 -10.175 0.966 1.00 93.00 82 ASP A C 1
ATOM 636 O O . ASP A 1 82 ? -1.750 -10.706 0.090 1.00 93.00 82 ASP A O 1
ATOM 640 N N . SER A 1 83 ? -3.112 -9.056 0.734 1.00 89.62 83 SER A N 1
ATOM 641 C CA . SER A 1 83 ? -3.074 -8.349 -0.551 1.00 89.62 83 SER A CA 1
ATOM 642 C C . SER A 1 83 ? -1.669 -7.828 -0.856 1.00 89.62 83 SER A C 1
ATOM 644 O O . SER A 1 83 ? -1.140 -8.047 -1.944 1.00 89.62 83 SER A O 1
ATOM 646 N N . PHE A 1 84 ? -0.998 -7.230 0.130 1.00 90.25 84 PHE A N 1
ATOM 647 C CA . PHE A 1 84 ? 0.383 -6.790 -0.048 1.00 90.25 84 PHE A CA 1
ATOM 648 C C . PHE A 1 84 ? 1.318 -7.963 -0.388 1.00 90.25 84 PHE A C 1
ATOM 650 O O . PHE A 1 84 ? 2.116 -7.886 -1.321 1.00 90.25 84 PHE A O 1
ATOM 657 N N . GLN A 1 85 ? 1.205 -9.074 0.341 1.00 91.69 85 GLN A N 1
ATOM 658 C CA . GLN A 1 85 ? 2.090 -10.221 0.168 1.00 91.69 85 GLN A CA 1
ATOM 659 C C . GLN A 1 85 ? 1.810 -11.017 -1.111 1.00 91.69 85 GLN A C 1
ATOM 661 O O . GLN A 1 85 ? 2.750 -11.514 -1.725 1.00 91.69 85 GLN A O 1
ATOM 666 N N . ASN A 1 86 ? 0.545 -11.149 -1.508 1.00 92.88 86 ASN A N 1
ATOM 667 C CA . ASN A 1 86 ? 0.141 -12.012 -2.619 1.00 92.88 86 ASN A CA 1
ATOM 668 C C . ASN A 1 86 ? -0.075 -11.262 -3.940 1.00 92.88 86 ASN A C 1
ATOM 670 O O . ASN A 1 86 ? -0.207 -11.913 -4.973 1.00 92.88 86 ASN A O 1
ATOM 674 N N . VAL A 1 87 ? -0.123 -9.926 -3.921 1.00 91.25 87 VAL A N 1
ATOM 675 C CA . VAL A 1 87 ? -0.313 -9.096 -5.123 1.00 91.25 87 VAL A CA 1
ATOM 676 C C . VAL A 1 87 ? 0.870 -8.154 -5.309 1.00 91.25 87 VAL A C 1
ATOM 678 O O . VAL A 1 87 ? 1.629 -8.310 -6.260 1.00 91.25 87 VAL A O 1
ATOM 681 N N . VAL A 1 88 ? 1.092 -7.234 -4.363 1.00 91.00 88 VAL A N 1
ATOM 682 C CA . VAL A 1 88 ? 2.106 -6.174 -4.515 1.00 91.00 88 VAL A CA 1
ATOM 683 C C . VAL A 1 88 ? 3.517 -6.743 -4.639 1.00 91.00 88 VAL A C 1
ATOM 685 O O . VAL A 1 88 ? 4.240 -6.381 -5.563 1.00 91.00 88 VAL A O 1
ATOM 688 N N . LEU A 1 89 ? 3.928 -7.632 -3.727 1.00 91.25 89 LEU A N 1
ATOM 689 C CA . LEU A 1 89 ? 5.281 -8.198 -3.769 1.00 91.25 89 LEU A CA 1
ATOM 690 C C . LEU A 1 89 ? 5.546 -8.991 -5.065 1.00 91.25 89 LEU A C 1
ATOM 692 O O . LEU A 1 89 ? 6.540 -8.682 -5.724 1.00 91.25 89 LEU A O 1
ATOM 696 N N . PRO A 1 90 ? 4.677 -9.929 -5.494 1.00 92.06 90 PRO A N 1
ATOM 697 C CA . PRO A 1 90 ? 4.846 -10.613 -6.773 1.00 92.06 90 PRO A CA 1
ATOM 698 C C . PRO A 1 90 ? 4.894 -9.679 -7.983 1.00 92.06 90 PRO A C 1
ATOM 700 O O . PRO A 1 90 ? 5.689 -9.909 -8.890 1.00 92.06 90 PRO A O 1
ATOM 703 N N . GLU A 1 91 ? 4.076 -8.624 -8.021 1.00 87.56 91 GLU A N 1
ATOM 704 C CA . GLU A 1 91 ? 4.091 -7.665 -9.132 1.00 87.56 91 GLU A CA 1
ATOM 705 C C . GLU A 1 91 ? 5.392 -6.859 -9.190 1.00 87.56 91 GLU A C 1
ATOM 707 O O . GLU A 1 91 ? 5.943 -6.649 -10.274 1.00 87.56 91 GLU A O 1
ATOM 712 N N . LEU A 1 92 ? 5.923 -6.453 -8.033 1.00 86.44 92 LEU A N 1
ATOM 713 C CA . LEU A 1 92 ? 7.227 -5.795 -7.947 1.00 86.44 92 LEU A CA 1
ATOM 714 C C . LEU A 1 92 ? 8.359 -6.741 -8.368 1.00 86.44 92 LEU A C 1
ATOM 716 O O . LEU A 1 92 ? 9.247 -6.342 -9.120 1.00 86.44 92 LEU A O 1
ATOM 720 N N .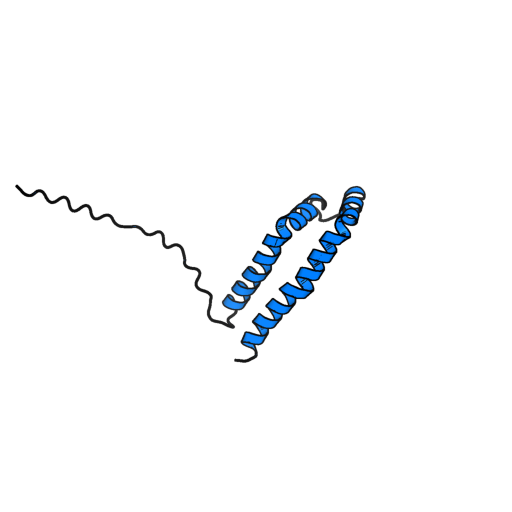 GLU A 1 93 ? 8.326 -7.999 -7.928 1.00 86.31 93 GLU A N 1
ATOM 721 C CA . GLU A 1 93 ? 9.299 -9.014 -8.342 1.00 86.31 93 GLU A CA 1
ATOM 722 C C . GLU A 1 93 ? 9.242 -9.268 -9.851 1.00 86.31 93 GLU A C 1
ATOM 724 O O . GLU A 1 93 ? 10.284 -9.309 -10.504 1.00 86.31 93 GLU A O 1
ATOM 729 N N . LEU A 1 94 ? 8.043 -9.380 -10.426 1.00 85.31 94 LEU A N 1
ATOM 730 C CA . LEU A 1 94 ? 7.855 -9.560 -11.863 1.00 85.31 94 LEU A CA 1
ATOM 731 C C . LEU A 1 94 ? 8.432 -8.378 -12.653 1.00 85.31 94 LEU A C 1
ATOM 733 O O . LEU A 1 94 ? 9.161 -8.596 -13.620 1.00 85.31 94 LEU A O 1
ATOM 737 N N . ALA A 1 95 ? 8.192 -7.145 -12.199 1.00 81.12 95 ALA A N 1
ATOM 738 C CA . ALA A 1 95 ? 8.763 -5.948 -12.811 1.00 81.12 95 ALA A CA 1
ATOM 739 C C . ALA A 1 95 ? 10.305 -5.942 -12.768 1.00 81.12 95 ALA A C 1
ATOM 741 O O . ALA A 1 95 ? 10.951 -5.484 -13.708 1.00 81.12 95 ALA A O 1
ATOM 742 N N . LEU A 1 96 ? 10.917 -6.482 -11.710 1.00 79.50 96 LEU A N 1
ATOM 743 C CA . LEU A 1 96 ? 12.374 -6.631 -11.627 1.00 79.50 96 LEU A CA 1
ATOM 744 C C . LEU A 1 96 ? 12.898 -7.752 -12.539 1.00 79.50 96 LEU A C 1
ATOM 746 O O . LEU A 1 96 ? 13.958 -7.606 -13.151 1.00 79.50 96 LEU A O 1
ATOM 750 N N . VAL A 1 97 ? 12.167 -8.865 -12.657 1.00 80.94 97 VAL A N 1
ATOM 751 C CA . VAL A 1 97 ? 12.523 -9.988 -13.543 1.00 80.94 97 VAL A CA 1
ATOM 752 C C . VAL A 1 97 ? 12.491 -9.577 -15.013 1.00 80.94 97 VAL A C 1
ATOM 754 O O . VAL A 1 97 ? 13.387 -9.980 -15.757 1.00 80.94 97 VAL A O 1
ATOM 757 N N . GLU A 1 98 ? 11.538 -8.733 -15.422 1.00 73.38 98 GLU A N 1
ATOM 758 C CA . GLU A 1 98 ? 11.486 -8.144 -16.773 1.00 73.38 98 GLU A CA 1
ATOM 759 C C . GLU A 1 98 ? 12.803 -7.445 -17.157 1.00 73.38 98 GLU A C 1
ATOM 761 O O . GLU A 1 98 ? 13.160 -7.400 -18.332 1.00 73.38 98 GLU A O 1
ATOM 766 N N . CYS A 1 99 ? 13.572 -6.989 -16.165 1.00 77.31 99 CYS A N 1
ATOM 767 C CA . CYS A 1 99 ? 14.856 -6.323 -16.355 1.00 77.31 99 CYS A CA 1
ATOM 768 C C . CYS A 1 99 ? 16.083 -7.217 -16.205 1.00 77.31 99 CYS A C 1
ATOM 770 O O . CYS A 1 99 ? 17.144 -6.886 -16.728 1.00 77.31 99 CYS A O 1
ATOM 772 N N . GLY A 1 100 ? 15.955 -8.353 -15.520 1.00 65.12 100 GLY A N 1
ATOM 773 C CA . GLY A 1 100 ? 17.019 -9.353 -15.404 1.00 65.12 100 GLY A CA 1
ATOM 774 C C . GLY A 1 100 ? 17.069 -10.357 -16.561 1.00 65.12 100 GLY A C 1
ATOM 775 O O . GLY A 1 100 ? 18.052 -11.086 -16.678 1.00 65.12 100 GLY A O 1
ATOM 776 N N . GLN A 1 101 ? 16.024 -10.427 -17.394 1.00 56.00 101 GLN A N 1
ATOM 777 C CA . GLN A 1 101 ? 15.957 -11.302 -18.575 1.00 56.00 101 GLN A CA 1
ATOM 778 C C . GLN A 1 101 ? 16.325 -10.614 -19.903 1.00 56.00 101 GLN A C 1
ATOM 780 O O . GLN A 1 101 ? 16.172 -11.235 -20.957 1.00 56.00 101 GLN A O 1
ATOM 785 N N . SER A 1 102 ? 16.808 -9.366 -19.863 1.00 45.12 102 SER A N 1
ATOM 786 C CA . SER A 1 102 ? 17.260 -8.625 -21.049 1.00 45.12 102 SER A CA 1
ATOM 787 C C . SER A 1 102 ? 18.760 -8.731 -21.310 1.00 45.12 102 SER A C 1
ATOM 789 O O . SER A 1 102 ? 19.538 -8.974 -20.362 1.00 45.12 102 SER A O 1
#